Protein AF-A0A4Z2FMF8-F1 (afdb_monomer_lite)

Radius of gyration: 25.65 Å; chains: 1; bounding box: 68×32×57 Å

Sequence (60 aa):
MAFMSRFSRSRSSSRSPSRKEPGRASPTPTVSELERLLCTGKTACNHADEVWPRLYIGDQ

pLDDT: mean 71.1, std 17.92, range [36.62, 92.25]

Structure (mmCIF, N/CA/C/O backbone):
data_AF-A0A4Z2FMF8-F1
#
_entry.id   AF-A0A4Z2FMF8-F1
#
loop_
_atom_site.group_PDB
_atom_site.id
_atom_site.type_symbol
_atom_site.label_atom_id
_atom_site.label_alt_id
_atom_site.label_comp_id
_atom_site.label_asym_id
_atom_site.label_entity_id
_atom_site.label_seq_id
_atom_site.pdbx_PDB_ins_code
_atom_site.Cartn_x
_atom_site.Cartn_y
_atom_site.Cartn_z
_atom_site.occupancy
_atom_site.B_iso_or_equiv
_atom_site.auth_seq_id
_atom_site.auth_comp_id
_atom_site.auth_asym_id
_atom_site.auth_atom_id
_atom_site.pdbx_PDB_model_num
ATOM 1 N N . MET A 1 1 ? -50.148 -21.007 -44.173 1.00 36.62 1 MET A N 1
ATOM 2 C CA . MET A 1 1 ? -50.220 -22.198 -43.296 1.00 36.62 1 MET A CA 1
ATOM 3 C C . MET A 1 1 ? -48.945 -22.267 -42.469 1.00 36.62 1 MET A C 1
ATOM 5 O O . MET A 1 1 ? -47.876 -22.036 -43.014 1.00 36.62 1 MET A O 1
ATOM 9 N N . ALA A 1 2 ? -49.086 -22.453 -41.156 1.00 38.47 2 ALA A N 1
ATOM 10 C CA . ALA A 1 2 ? -48.041 -22.321 -40.141 1.00 38.47 2 ALA A CA 1
ATOM 11 C C . ALA A 1 2 ? -47.134 -23.557 -40.024 1.00 38.47 2 ALA A C 1
ATOM 13 O O . ALA A 1 2 ? -47.601 -24.667 -40.247 1.00 38.47 2 ALA A O 1
ATOM 14 N N . PHE A 1 3 ? -45.906 -23.366 -39.527 1.00 41.41 3 PHE A N 1
ATOM 15 C CA . PHE A 1 3 ? -45.343 -24.253 -38.501 1.00 41.41 3 PHE A CA 1
ATOM 16 C C . PHE A 1 3 ? -44.302 -23.496 -37.656 1.00 41.41 3 PHE A C 1
ATOM 18 O O . PHE A 1 3 ? -43.189 -23.210 -38.090 1.00 41.41 3 PHE A O 1
ATOM 25 N N . MET A 1 4 ? -44.705 -23.107 -36.445 1.00 43.25 4 MET A N 1
ATOM 26 C CA . MET A 1 4 ? -43.853 -22.475 -35.437 1.00 43.25 4 MET A CA 1
ATOM 27 C C . MET A 1 4 ? -43.003 -23.559 -34.765 1.00 43.25 4 MET A C 1
ATOM 29 O O . MET A 1 4 ? -43.526 -24.346 -33.978 1.00 43.25 4 MET A O 1
ATOM 33 N N . SER A 1 5 ? -41.698 -23.606 -35.050 1.00 41.84 5 SER A N 1
ATOM 34 C CA . SER A 1 5 ? -40.775 -24.473 -34.309 1.00 41.84 5 SER A CA 1
ATOM 35 C C . SER A 1 5 ? -40.270 -23.752 -33.061 1.00 41.84 5 SER A C 1
ATOM 37 O O . SER A 1 5 ? -39.543 -22.757 -33.112 1.00 41.84 5 SER A O 1
ATOM 39 N N . ARG A 1 6 ? -40.733 -24.249 -31.919 1.00 57.31 6 ARG A N 1
ATOM 40 C CA . ARG A 1 6 ? -40.537 -23.724 -30.571 1.00 57.31 6 ARG A CA 1
ATOM 41 C C . ARG A 1 6 ? -39.134 -24.077 -30.074 1.00 57.31 6 ARG A C 1
ATOM 43 O O . ARG A 1 6 ? -38.988 -24.944 -29.222 1.00 57.31 6 ARG A O 1
ATOM 50 N N . PHE A 1 7 ? -38.096 -23.387 -30.550 1.00 47.25 7 PHE A N 1
ATOM 51 C CA . PHE A 1 7 ? -36.821 -23.373 -29.826 1.00 47.25 7 PHE A CA 1
ATOM 52 C C . PHE A 1 7 ? -36.757 -22.141 -28.930 1.00 47.25 7 PHE A C 1
ATOM 54 O O . PHE A 1 7 ? -36.358 -21.048 -29.329 1.00 47.25 7 PHE A O 1
ATOM 61 N N . SER A 1 8 ? -37.180 -22.339 -27.683 1.00 51.84 8 SER A N 1
ATOM 62 C CA . SER A 1 8 ? -36.922 -21.437 -26.569 1.00 51.84 8 SER A CA 1
ATOM 63 C C . SER A 1 8 ? -35.422 -21.222 -26.398 1.00 51.84 8 SER A C 1
ATOM 65 O O . SER A 1 8 ? -34.756 -21.905 -25.630 1.00 51.84 8 SER A O 1
ATOM 67 N N . ARG A 1 9 ? -34.881 -20.221 -27.084 1.00 47.62 9 ARG A N 1
ATOM 68 C CA . ARG A 1 9 ? -33.666 -19.535 -26.655 1.00 47.62 9 ARG A CA 1
ATOM 69 C C . ARG A 1 9 ? -34.073 -18.159 -26.156 1.00 47.62 9 ARG A C 1
ATOM 71 O O . ARG A 1 9 ? -33.710 -17.139 -26.728 1.00 47.62 9 ARG A O 1
ATOM 78 N N . SER A 1 10 ? -34.784 -18.154 -25.026 1.00 50.72 10 SER A N 1
ATOM 79 C CA . SER A 1 10 ? -34.653 -17.064 -24.059 1.00 50.72 10 SER A CA 1
ATOM 80 C C . SER A 1 10 ? -33.188 -17.007 -23.640 1.00 50.72 10 SER A C 1
ATOM 82 O O . SER A 1 10 ? -32.785 -17.562 -22.625 1.00 50.72 10 SER A O 1
ATOM 84 N N . ARG A 1 11 ? -32.358 -16.356 -24.450 1.00 48.38 11 ARG A N 1
ATOM 85 C CA . ARG A 1 11 ? -31.117 -15.757 -23.979 1.00 48.38 11 ARG A CA 1
ATOM 86 C C . ARG A 1 11 ? -31.422 -14.296 -23.710 1.00 48.38 11 ARG A C 1
ATOM 88 O O . ARG A 1 11 ? -30.800 -13.397 -24.259 1.00 48.38 11 ARG A O 1
ATOM 95 N N . SER A 1 12 ? -32.382 -14.089 -22.808 1.00 51.19 12 SER A N 1
ATOM 96 C CA . SER A 1 12 ? -32.330 -12.963 -21.889 1.00 51.19 12 SER A CA 1
ATOM 97 C C . SER A 1 12 ? -31.019 -13.095 -21.130 1.00 51.19 12 SER A C 1
ATOM 99 O O . SER A 1 12 ? -30.928 -13.726 -20.087 1.00 51.19 12 SER A O 1
ATOM 101 N N . SER A 1 13 ? -29.963 -12.557 -21.710 1.00 50.44 13 SER A N 1
ATOM 102 C CA . SER A 1 13 ? -28.782 -12.193 -20.960 1.00 50.44 13 SER A CA 1
ATOM 103 C C . SER A 1 13 ? -28.443 -10.771 -21.357 1.00 50.44 13 SER A C 1
ATOM 105 O O . SER A 1 13 ? -27.319 -10.466 -21.743 1.00 50.44 13 SER A O 1
ATOM 107 N N . SER A 1 14 ? -29.439 -9.893 -21.189 1.00 53.47 14 SER A N 1
ATOM 108 C CA . SER A 1 14 ? -29.205 -8.533 -20.710 1.00 53.47 14 SER A CA 1
ATOM 109 C C . SER A 1 14 ? -28.506 -8.634 -19.350 1.00 53.47 14 SER A C 1
ATOM 111 O O . SER A 1 14 ? -29.078 -8.355 -18.302 1.00 53.47 14 SER A O 1
ATOM 113 N N . ARG A 1 15 ? -27.253 -9.100 -19.357 1.00 54.31 15 ARG A N 1
ATOM 114 C CA . ARG A 1 15 ? -26.297 -8.861 -18.286 1.00 54.31 15 ARG A CA 1
ATOM 115 C C . ARG A 1 15 ? -25.850 -7.429 -18.493 1.00 54.31 15 ARG A C 1
ATOM 117 O O . ARG A 1 15 ? -24.762 -7.160 -18.989 1.00 54.31 15 ARG A O 1
ATOM 124 N N . SER A 1 16 ? -26.761 -6.516 -18.169 1.00 54.66 16 SER A N 1
ATOM 125 C CA . SER A 1 16 ? -26.408 -5.153 -17.828 1.00 54.66 16 SER A CA 1
ATOM 126 C C . SER A 1 16 ? -25.232 -5.263 -16.856 1.00 54.66 16 SER A C 1
ATOM 128 O O . SER A 1 16 ? -25.337 -6.033 -15.893 1.00 54.66 16 SER A O 1
ATOM 130 N N . PRO A 1 17 ? -24.089 -4.607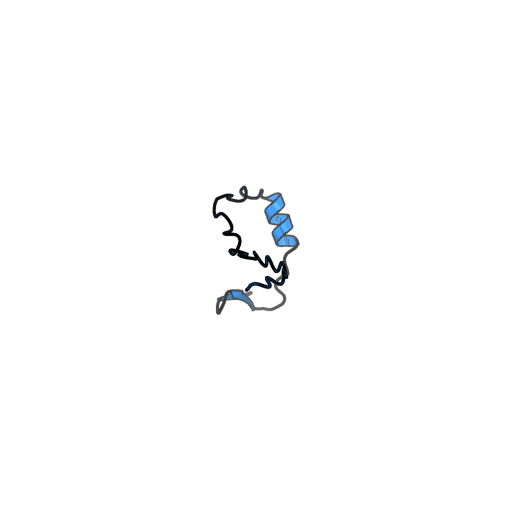 -17.120 1.00 58.59 17 PRO A N 1
ATOM 131 C CA . PRO A 1 17 ? -22.991 -4.625 -16.174 1.00 58.59 17 PRO A CA 1
ATOM 132 C C . PRO A 1 17 ? -23.572 -4.088 -14.874 1.00 58.59 17 PRO A C 1
ATOM 134 O O . PRO A 1 17 ? -24.110 -2.983 -14.855 1.00 58.59 17 PRO A O 1
ATOM 137 N N . SER A 1 18 ? -23.572 -4.928 -13.838 1.00 53.75 18 SER A N 1
ATOM 138 C CA . SER A 1 18 ? -24.034 -4.578 -12.502 1.00 53.75 18 SER A CA 1
ATOM 139 C C . SER A 1 18 ? -23.358 -3.266 -12.136 1.00 53.75 18 SER A C 1
ATOM 141 O O . SER A 1 18 ? -22.167 -3.254 -11.824 1.00 53.75 18 SER A O 1
ATOM 143 N N . ARG A 1 19 ? -24.101 -2.160 -12.263 1.00 57.91 19 ARG A N 1
ATOM 144 C CA . ARG A 1 19 ? -23.672 -0.819 -11.891 1.00 57.91 19 ARG A CA 1
ATOM 145 C C . ARG A 1 19 ? -23.358 -0.933 -10.412 1.00 57.91 19 ARG A C 1
ATOM 147 O O . ARG A 1 19 ? -24.278 -1.015 -9.605 1.00 57.91 19 ARG A O 1
ATOM 154 N N . LYS A 1 20 ? -22.075 -1.085 -10.078 1.00 60.03 20 LYS A N 1
ATOM 155 C CA . LYS A 1 20 ? -21.620 -1.070 -8.694 1.00 60.03 20 LYS A CA 1
ATOM 156 C C . LYS A 1 20 ? -22.076 0.273 -8.150 1.00 60.03 20 LYS A C 1
ATOM 158 O O . LYS A 1 20 ? -21.655 1.319 -8.631 1.00 60.03 20 LYS A O 1
ATOM 163 N N . GLU A 1 21 ? -23.071 0.206 -7.287 1.00 52.50 21 GLU A N 1
ATOM 164 C CA . GLU A 1 21 ? -23.672 1.350 -6.634 1.00 52.50 21 GLU A CA 1
ATOM 165 C C . GLU A 1 21 ? -22.559 2.081 -5.862 1.00 52.50 21 GLU A C 1
ATOM 167 O O . GLU A 1 21 ? -21.880 1.459 -5.043 1.00 52.50 21 GLU A O 1
ATOM 172 N N . PRO A 1 22 ? -22.271 3.356 -6.182 1.00 60.16 22 PRO A N 1
ATOM 173 C CA . PRO A 1 22 ? -21.238 4.116 -5.503 1.00 60.16 22 PRO A CA 1
ATOM 174 C C . PRO A 1 22 ? -21.855 4.759 -4.260 1.00 60.16 22 PRO A C 1
ATOM 176 O O . PRO A 1 22 ? -22.130 5.955 -4.259 1.00 60.16 22 PRO A O 1
ATOM 179 N N . GLY A 1 23 ? -22.135 3.978 -3.219 1.00 55.53 23 GLY A N 1
ATOM 180 C CA . GLY A 1 23 ? -22.757 4.563 -2.025 1.00 55.53 23 GLY A CA 1
ATOM 181 C C . GLY A 1 23 ? -22.696 3.741 -0.748 1.00 55.53 23 GLY A C 1
ATOM 182 O O . GLY A 1 23 ? -23.271 4.138 0.261 1.00 55.53 23 GLY A O 1
ATOM 183 N N . ARG A 1 24 ? -21.892 2.677 -0.706 1.00 57.62 24 ARG A N 1
ATOM 184 C CA . ARG A 1 24 ? -21.335 2.206 0.565 1.00 57.62 24 ARG A CA 1
ATOM 185 C C . ARG A 1 24 ? -19.900 2.677 0.666 1.00 57.62 24 ARG A C 1
ATOM 187 O O . ARG A 1 24 ? -18.985 1.977 0.242 1.00 57.62 24 ARG A O 1
ATOM 194 N N . ALA A 1 25 ? -19.714 3.873 1.226 1.00 66.19 25 ALA A N 1
ATOM 195 C CA . ALA A 1 25 ? -18.435 4.210 1.831 1.00 66.19 25 ALA A CA 1
ATOM 196 C C . ALA A 1 25 ? -18.100 3.064 2.792 1.00 66.19 25 ALA A C 1
A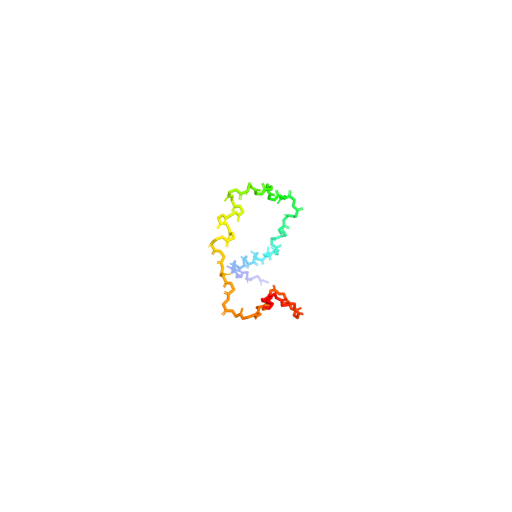TOM 198 O O . ALA A 1 25 ? -18.856 2.794 3.729 1.00 66.19 25 ALA A O 1
ATOM 199 N N . SER A 1 26 ? -17.038 2.316 2.498 1.00 71.12 26 SER A N 1
ATOM 200 C CA . SER A 1 26 ? -16.499 1.368 3.462 1.00 71.12 26 SER A CA 1
ATOM 201 C C . SER A 1 26 ? -16.228 2.148 4.748 1.00 71.12 26 SER A C 1
ATOM 203 O O . SER A 1 26 ? -15.662 3.244 4.652 1.00 71.12 26 SER A O 1
ATOM 205 N N . PRO A 1 27 ? -16.652 1.648 5.922 1.00 81.69 27 PRO A N 1
ATOM 206 C CA . PRO A 1 27 ? -16.341 2.315 7.178 1.00 81.69 27 PRO A CA 1
ATOM 207 C C . PRO A 1 27 ? -14.833 2.569 7.244 1.00 81.69 27 PRO A C 1
ATOM 209 O O . PRO A 1 27 ? -14.043 1.741 6.784 1.00 81.69 27 PRO A O 1
ATOM 212 N N . THR A 1 28 ? -14.444 3.738 7.753 1.00 85.38 28 THR A N 1
ATOM 213 C CA . THR A 1 28 ? -13.031 4.085 7.926 1.00 85.38 28 THR A CA 1
ATOM 214 C C . THR A 1 28 ? -12.355 3.001 8.765 1.00 85.38 28 THR A C 1
ATOM 216 O O . THR A 1 28 ? -12.847 2.733 9.866 1.00 85.38 28 THR A O 1
ATOM 219 N N . PRO A 1 29 ? -11.273 2.372 8.273 1.00 85.94 29 PRO A N 1
ATOM 220 C CA . PRO A 1 29 ? -10.595 1.322 9.016 1.00 85.94 29 PRO A CA 1
ATOM 22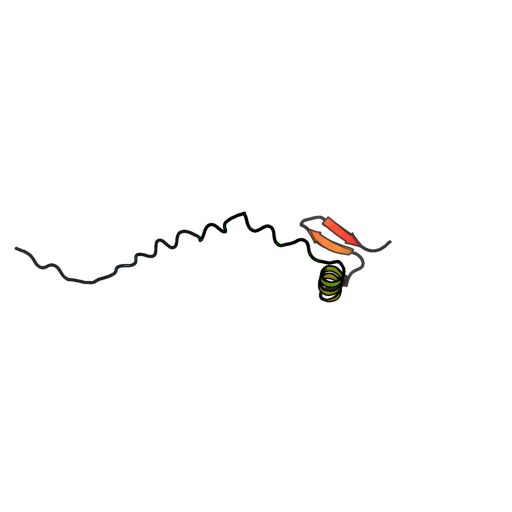1 C C . PRO A 1 29 ? -10.009 1.885 10.311 1.00 85.94 29 PRO A C 1
ATOM 223 O O . PRO A 1 29 ? -9.572 3.037 10.374 1.00 85.94 29 PRO A O 1
ATOM 226 N N . THR A 1 30 ? -9.992 1.057 11.348 1.00 90.12 30 THR A N 1
ATOM 227 C CA . THR A 1 30 ? -9.292 1.364 12.599 1.00 90.12 30 THR A CA 1
ATOM 228 C C . THR A 1 30 ? -7.774 1.314 12.401 1.00 90.12 30 THR A C 1
ATOM 230 O O . THR A 1 30 ? -7.277 0.702 11.453 1.00 90.12 30 THR A O 1
ATOM 233 N N . VAL A 1 31 ? -7.010 1.926 13.314 1.00 90.81 31 VAL A N 1
ATOM 234 C CA . VAL A 1 31 ? -5.534 1.925 13.251 1.00 90.81 31 VAL A CA 1
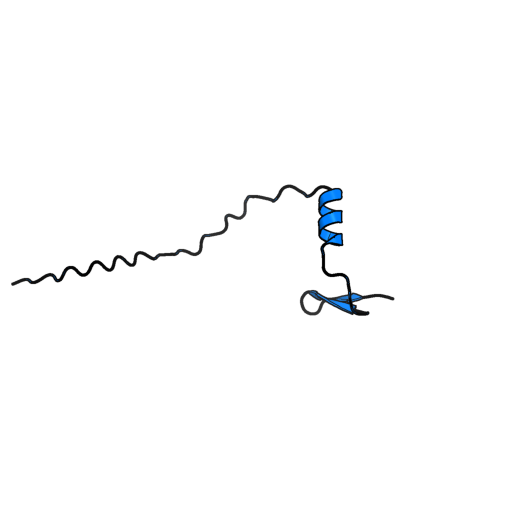ATOM 235 C C . VAL A 1 31 ? -4.984 0.497 13.195 1.00 90.81 31 VAL A C 1
ATOM 237 O O . VAL A 1 31 ? -4.145 0.197 12.355 1.00 90.81 31 VAL A O 1
ATOM 240 N N . SER A 1 32 ? -5.527 -0.416 14.003 1.00 90.19 32 SER A N 1
ATOM 241 C CA . SER A 1 32 ? -5.094 -1.818 14.025 1.00 90.19 32 SER A CA 1
ATOM 242 C C . SER A 1 32 ? -5.415 -2.575 12.731 1.00 90.19 32 SER A C 1
ATOM 244 O O . SER A 1 32 ? -4.663 -3.460 12.323 1.00 90.19 32 SER A O 1
ATOM 246 N N . GLU A 1 33 ? -6.526 -2.253 12.063 1.00 89.38 33 GLU A N 1
ATOM 247 C CA . GLU A 1 33 ? -6.841 -2.821 10.746 1.00 89.38 33 GLU A CA 1
ATOM 248 C C . GLU A 1 33 ? -5.893 -2.285 9.675 1.00 89.38 33 GLU A C 1
ATOM 250 O O . GLU A 1 33 ? -5.436 -3.053 8.830 1.00 89.38 33 GLU A O 1
ATOM 255 N N . LEU A 1 34 ? -5.545 -0.999 9.739 1.00 89.38 34 LEU A N 1
ATOM 256 C CA . LEU A 1 34 ? -4.572 -0.392 8.839 1.00 89.38 34 LEU A CA 1
ATOM 257 C C . LEU A 1 34 ? -3.175 -0.999 9.026 1.00 89.38 34 LEU A C 1
ATOM 259 O O . LEU A 1 34 ? -2.543 -1.366 8.040 1.00 89.38 34 LEU A O 1
ATOM 263 N N . GLU A 1 35 ? -2.718 -1.169 10.268 1.00 90.44 35 GLU A N 1
ATOM 264 C CA . GLU A 1 35 ? -1.449 -1.837 10.589 1.00 90.44 35 GLU A CA 1
ATOM 265 C C . GLU A 1 35 ? -1.409 -3.257 10.028 1.00 90.44 35 GLU A C 1
ATOM 267 O O . GLU A 1 35 ? -0.442 -3.644 9.376 1.00 90.44 35 GLU A O 1
ATOM 272 N N . ARG A 1 36 ? -2.487 -4.027 10.218 1.00 90.69 36 ARG A N 1
ATOM 273 C CA . ARG A 1 36 ? -2.600 -5.367 9.634 1.00 90.69 36 ARG A CA 1
ATOM 274 C C . ARG A 1 36 ? -2.504 -5.323 8.115 1.00 90.69 36 ARG A C 1
ATOM 276 O O . ARG A 1 36 ? -1.734 -6.094 7.554 1.00 90.69 36 ARG A O 1
ATOM 283 N N . LEU A 1 37 ? -3.239 -4.425 7.461 1.00 87.69 37 LEU A N 1
ATOM 284 C CA . LEU A 1 37 ? -3.212 -4.281 6.005 1.00 87.69 37 LEU A CA 1
ATOM 285 C C . LEU A 1 37 ? -1.811 -3.927 5.494 1.00 87.69 37 LEU A C 1
ATOM 287 O O . LEU A 1 37 ? -1.329 -4.577 4.567 1.00 87.69 37 LEU A O 1
ATOM 291 N N . LEU A 1 38 ? -1.142 -2.963 6.130 1.00 87.38 38 LEU A N 1
ATOM 292 C CA . LEU A 1 38 ? 0.220 -2.550 5.786 1.00 87.38 38 LEU A CA 1
ATOM 293 C C . LEU A 1 38 ? 1.227 -3.692 5.978 1.00 87.38 38 LEU A C 1
ATOM 295 O O . LEU A 1 38 ? 2.017 -3.959 5.078 1.00 87.38 38 LEU A O 1
ATOM 299 N N . CYS A 1 39 ? 1.153 -4.420 7.095 1.00 84.44 39 CYS A N 1
ATOM 300 C CA . CYS A 1 39 ? 2.032 -5.557 7.377 1.00 84.44 39 CYS A CA 1
ATOM 301 C C . CYS A 1 39 ? 1.773 -6.770 6.468 1.00 84.44 39 CYS A C 1
ATOM 303 O O . CYS A 1 39 ? 2.687 -7.548 6.210 1.00 84.44 39 CYS A O 1
ATOM 305 N N . THR A 1 40 ? 0.539 -6.959 5.984 1.00 84.00 40 THR A N 1
ATOM 306 C CA . THR A 1 40 ? 0.213 -8.006 4.995 1.00 84.00 40 THR A CA 1
ATOM 307 C C . THR A 1 40 ? 0.555 -7.615 3.558 1.00 84.00 40 THR A C 1
ATOM 309 O O . THR A 1 40 ? 0.526 -8.464 2.664 1.00 84.00 40 THR A O 1
ATOM 312 N N . GLY A 1 41 ? 0.841 -6.335 3.317 1.00 79.12 41 GLY A N 1
ATOM 313 C CA . GLY A 1 41 ? 1.227 -5.824 2.013 1.00 79.12 41 GLY A CA 1
ATOM 314 C C . GLY A 1 41 ? 2.583 -6.364 1.567 1.00 79.12 41 GLY A C 1
ATOM 315 O O . GLY A 1 41 ? 3.432 -6.739 2.373 1.00 79.12 41 GLY A O 1
ATOM 316 N N . LYS A 1 42 ? 2.803 -6.389 0.250 1.00 71.69 42 LYS A N 1
ATOM 317 C CA . LYS A 1 42 ? 4.135 -6.642 -0.303 1.00 71.69 42 LYS A CA 1
ATOM 318 C C . LYS A 1 42 ? 5.064 -5.517 0.148 1.00 71.69 42 LYS A C 1
ATOM 320 O O . LYS A 1 42 ? 4.811 -4.357 -0.161 1.00 71.69 42 LYS A O 1
ATOM 325 N N . THR A 1 43 ? 6.112 -5.871 0.878 1.00 69.94 43 THR A N 1
ATOM 326 C CA . THR A 1 43 ? 7.160 -4.934 1.281 1.00 69.94 43 THR A CA 1
ATOM 327 C C . THR A 1 43 ? 7.966 -4.496 0.064 1.00 69.94 43 THR A C 1
ATOM 329 O O . THR A 1 43 ? 8.122 -5.278 -0.877 1.00 69.94 43 THR A O 1
ATOM 332 N N . ALA A 1 44 ? 8.489 -3.268 0.103 1.00 70.62 44 ALA A N 1
ATOM 333 C CA . ALA A 1 44 ? 9.422 -2.779 -0.904 1.00 70.62 44 ALA A CA 1
ATOM 334 C C . ALA A 1 44 ? 10.587 -3.770 -1.042 1.00 70.62 44 ALA A C 1
ATOM 336 O O . ALA A 1 44 ? 11.162 -4.200 -0.037 1.00 70.62 44 ALA A O 1
ATOM 337 N N . CYS A 1 45 ? 10.870 -4.202 -2.268 1.00 67.81 45 CYS A N 1
ATOM 338 C CA . CYS A 1 45 ? 11.937 -5.164 -2.552 1.00 67.81 45 CYS A CA 1
ATOM 339 C C . CYS A 1 45 ? 13.070 -4.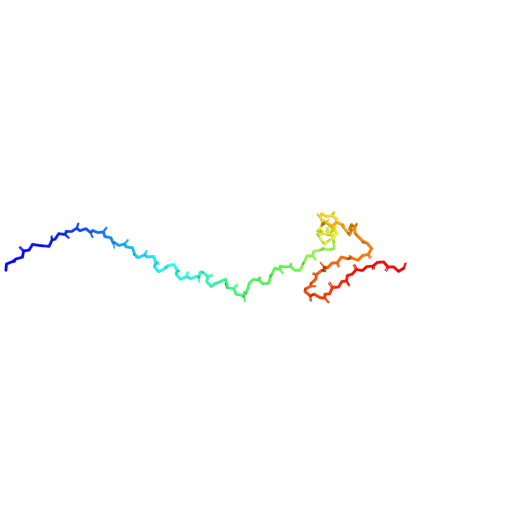560 -3.386 1.00 67.81 45 CYS A C 1
ATOM 341 O O . CYS A 1 45 ? 14.081 -5.229 -3.597 1.00 67.81 45 CYS A O 1
ATOM 343 N N . ASN A 1 46 ? 12.926 -3.302 -3.806 1.00 78.00 46 ASN A N 1
ATOM 344 C CA . ASN A 1 46 ? 13.917 -2.560 -4.572 1.00 78.00 46 ASN A CA 1
ATOM 345 C C . ASN A 1 46 ? 14.220 -1.213 -3.895 1.00 78.00 46 ASN A C 1
ATOM 347 O O . ASN A 1 46 ? 13.421 -0.721 -3.102 1.00 78.00 46 ASN A O 1
ATOM 351 N N . HIS A 1 47 ? 15.347 -0.585 -4.257 1.00 84.00 47 HIS A N 1
ATOM 352 C CA . HIS A 1 47 ? 15.669 0.792 -3.842 1.00 84.00 47 HIS A CA 1
ATOM 353 C C . HIS A 1 47 ? 14.602 1.804 -4.278 1.00 84.00 47 HIS A C 1
ATOM 355 O O . HIS A 1 47 ? 14.419 2.824 -3.629 1.00 84.00 47 HIS A O 1
ATOM 361 N N . ALA A 1 48 ? 13.879 1.522 -5.366 1.00 87.19 48 ALA A N 1
ATOM 362 C CA . ALA A 1 48 ? 12.684 2.249 -5.765 1.00 87.19 48 ALA A CA 1
ATOM 363 C C . ALA A 1 48 ? 11.673 1.296 -6.420 1.00 87.19 48 ALA A C 1
ATOM 365 O O . ALA A 1 48 ? 12.031 0.535 -7.320 1.00 87.19 48 ALA A O 1
ATOM 366 N N . ASP A 1 49 ? 10.411 1.369 -6.000 1.00 87.75 49 ASP A N 1
ATOM 367 C CA . ASP A 1 49 ? 9.297 0.567 -6.507 1.00 87.75 49 ASP A CA 1
ATOM 368 C C . ASP A 1 49 ? 8.250 1.459 -7.193 1.00 87.75 49 ASP A C 1
ATOM 370 O O . ASP A 1 49 ? 7.873 2.517 -6.681 1.00 87.75 49 ASP A O 1
ATOM 374 N N . GLU A 1 50 ? 7.763 1.036 -8.364 1.00 89.12 50 GLU A N 1
ATOM 375 C CA . GLU A 1 50 ? 6.666 1.720 -9.059 1.00 89.12 50 GLU A CA 1
ATOM 376 C C . GLU A 1 50 ? 5.345 1.445 -8.335 1.00 89.12 50 GLU A C 1
ATOM 378 O O . GLU A 1 50 ? 4.826 0.328 -8.356 1.00 89.12 50 GLU A O 1
ATOM 383 N N . VAL A 1 51 ? 4.786 2.470 -7.695 1.00 91.19 51 VAL A N 1
ATOM 384 C CA . VAL A 1 51 ? 3.537 2.354 -6.922 1.00 91.19 51 VAL A CA 1
ATOM 385 C C . VAL A 1 51 ? 2.314 2.832 -7.704 1.00 91.19 51 VAL A C 1
ATOM 387 O O . VAL A 1 51 ? 1.177 2.525 -7.348 1.00 91.19 51 VAL A O 1
ATOM 390 N N . TRP A 1 52 ? 2.542 3.590 -8.776 1.00 91.44 52 TRP A N 1
ATOM 391 C CA . TRP A 1 52 ? 1.527 4.112 -9.688 1.00 91.44 52 TRP A CA 1
ATOM 392 C C . TRP A 1 52 ? 2.190 4.448 -11.037 1.00 91.44 52 TRP A C 1
ATOM 394 O O . TRP A 1 52 ? 3.395 4.687 -11.037 1.00 91.44 52 TRP A O 1
ATOM 404 N N . PRO A 1 53 ? 1.474 4.502 -12.182 1.00 92.25 53 PRO A N 1
ATOM 405 C CA . PRO A 1 53 ? 2.091 4.778 -13.478 1.00 92.25 53 PRO A CA 1
ATOM 406 C C . PRO A 1 53 ? 3.010 6.004 -13.471 1.00 92.25 53 PRO A C 1
ATOM 408 O O . PRO A 1 53 ? 2.545 7.142 -13.331 1.00 92.25 53 PRO A O 1
ATOM 411 N N . ARG A 1 54 ? 4.309 5.756 -13.680 1.00 89.94 54 ARG A N 1
ATOM 412 C CA . ARG A 1 54 ? 5.387 6.766 -13.645 1.00 89.94 54 ARG A CA 1
ATOM 413 C C . ARG A 1 54 ? 5.592 7.449 -12.276 1.00 89.94 54 ARG A C 1
ATOM 415 O O . ARG A 1 54 ? 6.123 8.557 -12.233 1.00 89.94 54 ARG A O 1
ATOM 422 N N . LEU A 1 55 ? 5.176 6.821 -11.175 1.00 92.12 55 LEU A N 1
ATOM 423 C CA . LEU A 1 55 ? 5.403 7.270 -9.798 1.00 92.12 55 LEU A CA 1
ATOM 424 C C . LEU A 1 55 ? 6.109 6.163 -9.016 1.00 92.12 55 LEU A C 1
ATOM 426 O O . LEU A 1 55 ? 5.610 5.043 -8.893 1.00 92.12 55 LEU A O 1
ATOM 430 N N . TYR A 1 56 ? 7.242 6.528 -8.436 1.00 90.50 56 TYR A N 1
ATOM 431 C CA . TYR A 1 56 ? 8.132 5.612 -7.745 1.00 90.50 56 TYR A CA 1
ATOM 432 C C . TYR A 1 56 ? 8.291 6.059 -6.292 1.00 90.50 56 TYR A C 1
ATOM 434 O O . TYR A 1 56 ? 8.375 7.259 -6.022 1.00 90.50 56 TYR A O 1
ATOM 442 N N . ILE A 1 57 ? 8.321 5.103 -5.367 1.00 91.44 57 ILE A N 1
ATOM 443 C CA . ILE A 1 57 ? 8.687 5.319 -3.961 1.00 91.44 57 ILE A CA 1
ATOM 444 C C . ILE A 1 57 ? 9.980 4.553 -3.714 1.00 91.44 57 ILE A C 1
ATOM 446 O O . ILE A 1 57 ? 10.052 3.377 -4.053 1.00 91.44 57 ILE A O 1
ATOM 450 N N . GLY A 1 58 ? 10.984 5.213 -3.141 1.00 89.56 58 GLY A N 1
ATOM 451 C CA . GLY A 1 58 ? 12.296 4.623 -2.886 1.00 89.56 58 GLY A CA 1
ATOM 452 C C . GLY A 1 58 ? 12.958 5.111 -1.601 1.00 89.56 58 GLY A C 1
ATOM 453 O O . GLY A 1 58 ? 12.382 5.936 -0.886 1.00 89.56 58 GLY A O 1
ATOM 454 N N . ASP A 1 59 ? 14.140 4.566 -1.313 1.00 85.00 59 ASP A N 1
ATOM 455 C CA . ASP A 1 59 ? 15.027 4.974 -0.216 1.00 85.00 59 ASP A CA 1
ATOM 456 C C . ASP A 1 59 ? 15.909 6.194 -0.589 1.00 85.00 59 ASP A C 1
ATOM 458 O O . ASP A 1 59 ? 15.802 6.734 -1.694 1.00 85.00 59 ASP A O 1
ATOM 462 N N . GLN A 1 60 ? 16.694 6.703 0.376 1.00 77.69 60 GLN A N 1
ATOM 463 C CA . GLN A 1 60 ? 17.586 7.870 0.240 1.00 77.69 60 GLN A CA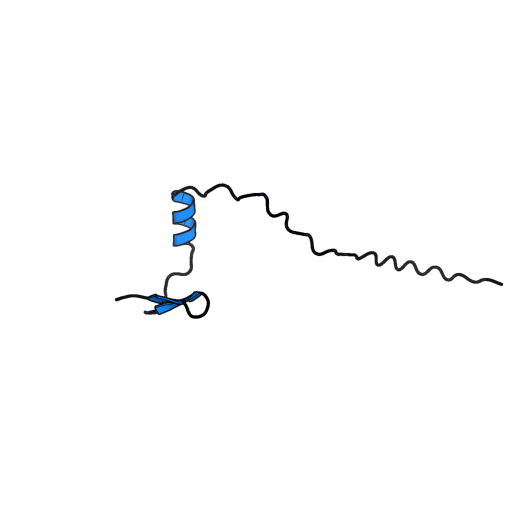 1
ATOM 464 C C . GLN A 1 60 ? 19.058 7.455 0.307 1.00 77.69 60 GLN A C 1
ATOM 466 O O . GLN A 1 60 ? 19.384 6.624 1.185 1.00 77.69 60 GLN A O 1
#

Foldseek 3Di:
DDDDDDDPPPPPPPPVPPPPPPPPPPPDDDPVVVVVVVVPDDDDPDQWDCPDVVDIDGDD

Organism: NCBI:txid230148

Secondary structure (DSSP, 8-state):
---------------------TT--PPPPPHHHHHHHHHHSPPP-SSEEEEETTEEEE--